Protein AF-A0A328AD56-F1 (afdb_monomer)

Radius of gyration: 14.36 Å; Cα contacts (8 Å, |Δi|>4): 114; chains: 1; bounding box: 32×28×35 Å

Secondary structure (DSSP, 8-state):
-TTSS-----S-HHHHHHHHHHHHHHTT--BTTTB-EEEE--GGGGEETTEEEEGGGTEEE-HHHHHHHHHHHHHHS-EEEEES-S-TT-HHHHHHHHHH-

Sequence (101 aa):
GDEGGFAPNLSSAEDALAFIVKAGEAVGYKVGDDFVLGIDVASTEFFKGGKYVMEGEGKTVDAGGMVDYLAGLVSKFPIVTIEDGCAEDDVEGWKLLTDRL

InterPro domains:
  IPR000941 Enolase [PTHR11902] (1-100)
  IPR020810 Enolase, C-terminal TIM barrel domain [PF00113] (1-100)
  IPR020810 Enolase, C-terminal TIM barrel domain [SM01192] (1-101)
  IPR036849 Enolase-like, C-terminal domain superfamily [G3DSA:3.20.20.120] (1-101)
  IPR036849 Enolase-like, C-terminal domain superfamily [SSF51604] (1-101)

Foldseek 3Di:
DVVPDDDDQDQDVLRVQVVVCVVCVVVPDDFPPRDFDEDEPLQQVQDDPQWRCPPSNRDIGHLLVLLVVVVVSVVVGRHPYYHCSDHPPPPVSVVNNVVRD

Solvent-accessible surface area (backbone atoms only — not comparable to full-atom values): 6017 Å² total; per-residue (Å²): 75,99,85,74,50,87,76,76,96,68,72,40,72,67,57,51,53,53,51,53,53,51,54,42,44,75,75,69,45,46,81,70,78,75,45,70,42,71,45,76,60,55,29,47,85,37,49,56,94,83,26,41,51,42,68,77,65,75,43,74,33,42,51,68,52,44,39,52,49,52,53,50,49,44,76,76,41,58,52,81,46,75,38,47,75,37,32,92,84,37,62,68,32,45,50,52,37,64,77,72,109

Mean predicted aligned error: 2.21 Å

pLDDT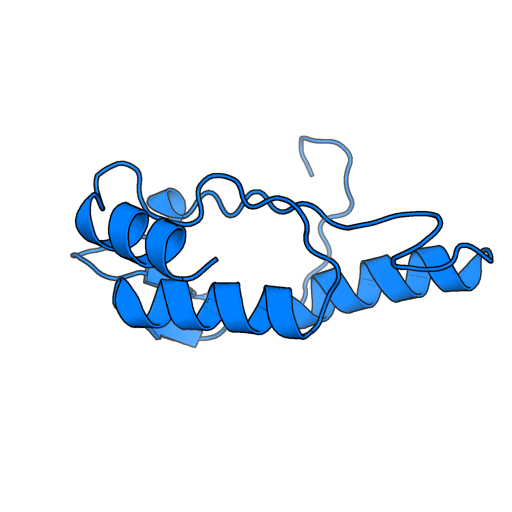: mean 97.53, std 2.04, range [82.94, 98.81]

Structure (mmCIF, N/CA/C/O backbone):
data_AF-A0A328AD56-F1
#
_entry.id   AF-A0A328AD56-F1
#
loop_
_atom_site.group_PDB
_atom_site.id
_atom_site.type_symbol
_atom_site.label_atom_id
_atom_site.label_alt_id
_atom_site.label_comp_id
_atom_site.label_asym_id
_atom_site.label_entity_id
_atom_site.label_seq_id
_atom_site.pdbx_PDB_ins_code
_atom_site.Cartn_x
_atom_site.Cartn_y
_atom_site.Cartn_z
_atom_site.occupancy
_atom_site.B_iso_or_equiv
_atom_site.auth_seq_id
_atom_site.auth_comp_id
_atom_site.auth_asym_id
_atom_site.auth_atom_id
_atom_site.pdbx_PDB_model_num
ATOM 1 N N . GLY A 1 1 ? 13.045 8.012 4.782 1.00 82.94 1 GLY A N 1
ATOM 2 C CA . GLY A 1 1 ? 13.317 8.669 6.064 1.00 82.94 1 GLY A CA 1
ATOM 3 C C . GLY A 1 1 ? 14.225 7.767 6.847 1.00 82.94 1 GLY A C 1
ATOM 4 O O . GLY A 1 1 ? 15.264 7.392 6.316 1.00 82.94 1 GLY A O 1
ATOM 5 N N . ASP A 1 2 ? 13.800 7.373 8.038 1.00 91.69 2 ASP A N 1
ATOM 6 C CA . ASP A 1 2 ? 14.612 6.596 8.982 1.00 91.69 2 ASP A CA 1
ATOM 7 C C . ASP A 1 2 ? 15.109 5.252 8.413 1.00 91.69 2 ASP A C 1
ATOM 9 O O . ASP A 1 2 ? 16.215 4.825 8.726 1.00 91.69 2 ASP A O 1
ATOM 13 N N . GLU A 1 3 ? 14.368 4.653 7.475 1.00 95.00 3 GLU A N 1
ATOM 14 C CA . GLU A 1 3 ? 14.739 3.404 6.784 1.00 95.00 3 GLU A CA 1
ATOM 15 C C . GLU A 1 3 ? 15.550 3.601 5.486 1.00 95.00 3 GLU A C 1
ATOM 17 O O . GLU A 1 3 ? 15.690 2.697 4.666 1.00 95.00 3 GLU A O 1
ATOM 22 N N . GLY A 1 4 ? 16.067 4.805 5.234 1.00 96.50 4 GLY A N 1
ATOM 23 C CA . GLY A 1 4 ? 16.926 5.095 4.076 1.00 96.50 4 GLY A CA 1
ATOM 24 C C . GLY A 1 4 ? 16.202 5.315 2.739 1.00 96.50 4 GLY A C 1
ATOM 25 O O . GLY A 1 4 ? 16.823 5.796 1.792 1.00 96.50 4 GLY A O 1
ATOM 26 N N . GLY A 1 5 ? 14.894 5.053 2.652 1.00 96.12 5 GLY A N 1
ATOM 27 C CA . GLY A 1 5 ? 14.071 5.431 1.496 1.00 96.12 5 GLY A CA 1
ATOM 28 C C . GLY A 1 5 ? 13.876 6.949 1.360 1.00 96.12 5 GLY A C 1
ATOM 29 O O . GLY A 1 5 ? 14.001 7.702 2.332 1.00 96.12 5 GLY A O 1
ATOM 30 N N . PHE A 1 6 ? 13.521 7.431 0.168 1.00 96.19 6 PHE A N 1
ATOM 31 C CA . PHE A 1 6 ? 13.093 8.825 -0.002 1.00 96.19 6 PHE A CA 1
ATOM 32 C C . PHE A 1 6 ? 11.738 9.063 0.685 1.00 96.19 6 PHE A C 1
ATOM 34 O O . PHE A 1 6 ? 10.902 8.170 0.728 1.00 96.19 6 PHE A O 1
ATOM 41 N N . ALA A 1 7 ? 11.513 10.272 1.207 1.00 95.00 7 ALA A N 1
ATOM 42 C CA . ALA A 1 7 ? 10.238 10.676 1.814 1.00 95.00 7 ALA A CA 1
ATOM 43 C C . ALA A 1 7 ? 9.711 11.988 1.191 1.00 95.00 7 ALA A C 1
ATOM 45 O O . ALA A 1 7 ? 9.661 13.016 1.870 1.00 95.00 7 ALA A O 1
ATOM 46 N N . PRO A 1 8 ? 9.420 12.011 -0.124 1.00 94.75 8 PRO A N 1
ATOM 47 C CA . PRO A 1 8 ? 8.846 13.182 -0.774 1.00 94.75 8 PRO A CA 1
ATOM 48 C C . PRO A 1 8 ? 7.376 13.370 -0.377 1.00 94.75 8 PRO A C 1
ATOM 50 O O . PRO A 1 8 ? 6.684 12.417 -0.030 1.00 94.75 8 PRO A O 1
ATOM 53 N N . ASN A 1 9 ? 6.877 14.599 -0.509 1.00 94.19 9 ASN A N 1
ATOM 54 C CA . ASN A 1 9 ? 5.442 14.853 -0.404 1.00 94.19 9 ASN A CA 1
ATOM 55 C C . ASN A 1 9 ? 4.737 14.304 -1.650 1.00 94.19 9 ASN A C 1
ATOM 57 O O . ASN A 1 9 ? 5.004 14.766 -2.762 1.00 94.19 9 ASN A O 1
ATOM 61 N N . LEU A 1 10 ? 3.840 13.342 -1.452 1.00 93.94 10 LEU A N 1
ATOM 62 C CA . LEU A 1 10 ? 3.025 12.721 -2.495 1.00 93.94 10 LEU A CA 1
ATOM 63 C C . LEU A 1 10 ? 1.545 12.852 -2.136 1.00 93.94 10 LEU A C 1
ATOM 65 O O . LEU A 1 10 ? 1.192 12.909 -0.961 1.00 93.94 10 LEU A O 1
ATOM 69 N N . SER A 1 11 ? 0.691 12.934 -3.154 1.00 93.25 11 SER A N 1
ATOM 70 C CA . SER A 1 11 ? -0.746 13.180 -2.990 1.00 93.25 11 SER A CA 1
ATOM 71 C C . SER A 1 11 ? -1.565 11.934 -2.651 1.00 93.25 11 SER A C 1
ATOM 73 O O . SER A 1 11 ? -2.685 12.076 -2.171 1.00 93.25 11 SER A O 1
ATOM 75 N N . SER A 1 12 ? -1.044 10.734 -2.915 1.00 96.94 12 SER A N 1
ATOM 76 C CA . SER A 1 12 ? -1.728 9.463 -2.651 1.00 96.94 12 SER A CA 1
ATOM 77 C C . SER A 1 12 ? -0.749 8.287 -2.606 1.00 96.94 12 SER A C 1
ATOM 79 O O . SER A 1 12 ? 0.376 8.386 -3.115 1.00 96.94 12 SER A O 1
ATOM 81 N N . ALA A 1 13 ? -1.182 7.150 -2.053 1.00 97.06 13 ALA A N 1
ATOM 82 C CA . ALA A 1 13 ? -0.417 5.902 -2.156 1.00 97.06 13 ALA A CA 1
ATOM 83 C C . ALA A 1 13 ? -0.288 5.441 -3.619 1.00 97.06 13 ALA A C 1
ATOM 85 O O . ALA A 1 13 ? 0.744 4.906 -4.020 1.00 97.06 13 ALA A O 1
ATOM 86 N N . GLU A 1 14 ? -1.309 5.706 -4.438 1.00 97.75 14 GLU A N 1
ATOM 87 C CA . GLU A 1 14 ? -1.309 5.405 -5.873 1.00 97.75 14 GLU A CA 1
ATOM 88 C C . GLU A 1 14 ? -0.175 6.140 -6.607 1.00 97.75 14 GLU A C 1
ATOM 90 O O . GLU A 1 14 ? 0.550 5.534 -7.397 1.00 97.75 14 GLU A O 1
ATOM 95 N N . ASP A 1 15 ? 0.037 7.420 -6.284 1.00 97.69 15 ASP A N 1
ATOM 96 C CA . ASP A 1 15 ? 1.130 8.221 -6.846 1.00 97.69 15 ASP A CA 1
ATOM 97 C C . ASP A 1 15 ? 2.504 7.698 -6.410 1.00 97.69 15 ASP A C 1
ATOM 99 O O . ASP A 1 15 ? 3.446 7.700 -7.207 1.00 97.69 15 ASP A O 1
ATOM 103 N N . ALA A 1 16 ? 2.628 7.220 -5.167 1.00 97.69 16 ALA A N 1
ATOM 104 C CA . ALA A 1 16 ? 3.860 6.612 -4.666 1.00 97.69 16 ALA A CA 1
ATOM 105 C C . ALA A 1 16 ? 4.208 5.319 -5.413 1.00 97.69 16 ALA A C 1
ATOM 107 O O . ALA A 1 16 ? 5.332 5.168 -5.901 1.00 97.69 16 ALA A O 1
ATOM 108 N N . LEU A 1 17 ? 3.236 4.418 -5.566 1.00 98.44 17 LEU A N 1
ATOM 109 C CA . LEU A 1 17 ? 3.413 3.158 -6.290 1.00 98.44 17 LEU A CA 1
ATOM 110 C C . LEU A 1 17 ? 3.738 3.416 -7.767 1.00 98.44 17 LEU A C 1
ATOM 112 O O . LEU A 1 17 ? 4.702 2.857 -8.295 1.00 98.44 17 LEU A O 1
ATOM 116 N N . ALA A 1 18 ? 3.010 4.327 -8.420 1.00 98.31 18 ALA A N 1
ATOM 117 C CA . ALA A 1 18 ? 3.267 4.711 -9.807 1.00 98.31 18 ALA A CA 1
ATOM 118 C C . ALA A 1 18 ? 4.663 5.326 -9.996 1.00 98.31 18 ALA A C 1
ATOM 120 O O . ALA A 1 18 ? 5.327 5.061 -11.002 1.00 98.31 18 ALA A O 1
ATOM 121 N N . PHE A 1 19 ? 5.138 6.118 -9.031 1.00 98.06 19 PHE A N 1
ATOM 122 C CA . PHE A 1 19 ? 6.483 6.687 -9.068 1.00 98.06 19 PHE A CA 1
ATOM 123 C C . PHE A 1 19 ? 7.565 5.600 -9.023 1.00 98.06 19 PHE A C 1
ATOM 125 O O . PHE A 1 19 ? 8.511 5.653 -9.812 1.00 98.06 19 PHE A O 1
ATOM 132 N N . ILE A 1 20 ? 7.416 4.600 -8.146 1.00 98.19 20 ILE A N 1
ATOM 133 C CA . ILE A 1 20 ? 8.353 3.470 -8.034 1.00 98.19 20 ILE A CA 1
ATOM 134 C C . ILE A 1 20 ? 8.364 2.647 -9.325 1.00 98.19 20 ILE A C 1
ATOM 136 O O . ILE A 1 20 ? 9.440 2.375 -9.862 1.00 98.19 20 ILE A O 1
ATOM 140 N N . VAL A 1 21 ? 7.185 2.306 -9.861 1.00 98.44 21 VAL A N 1
ATOM 141 C CA . VAL A 1 21 ? 7.067 1.569 -11.132 1.00 98.44 21 VAL A CA 1
ATOM 142 C C . VAL A 1 21 ? 7.784 2.318 -12.250 1.00 98.44 21 VAL A C 1
ATOM 144 O O . VAL A 1 21 ? 8.668 1.760 -12.901 1.00 98.44 21 VAL A O 1
ATOM 147 N N . LYS A 1 22 ? 7.495 3.615 -12.398 1.00 98.19 22 LYS A N 1
ATOM 148 C CA . LYS A 1 22 ? 8.137 4.469 -13.401 1.00 98.19 22 LYS A CA 1
ATOM 149 C C . LYS A 1 22 ? 9.659 4.521 -13.237 1.00 98.19 22 LYS A C 1
ATOM 151 O O . LYS A 1 22 ? 10.374 4.577 -14.236 1.00 98.19 22 LYS A O 1
ATOM 156 N N . ALA A 1 23 ? 10.168 4.530 -12.006 1.00 98.06 23 ALA A N 1
ATOM 157 C CA . ALA A 1 23 ? 11.605 4.543 -11.747 1.00 98.06 23 ALA A CA 1
ATOM 158 C C . ALA A 1 23 ? 12.289 3.237 -12.190 1.00 98.06 23 ALA A C 1
ATOM 160 O O . ALA A 1 23 ? 13.356 3.298 -12.802 1.00 98.06 23 ALA A O 1
ATOM 161 N N . GLY A 1 24 ? 11.670 2.079 -11.935 1.00 98.12 24 GLY A N 1
ATOM 162 C CA . GLY A 1 24 ? 12.168 0.779 -12.401 1.00 98.12 24 GLY A CA 1
ATOM 163 C C . GLY A 1 24 ? 12.159 0.661 -13.927 1.00 98.12 24 GLY A C 1
ATOM 164 O O . GLY A 1 24 ? 13.166 0.289 -14.535 1.00 98.12 24 GLY A O 1
ATOM 165 N N . GLU A 1 25 ? 11.060 1.073 -14.561 1.00 97.88 25 GLU A N 1
ATOM 166 C CA . GLU A 1 25 ? 10.931 1.080 -16.024 1.00 97.88 25 GLU A CA 1
ATOM 167 C C . GLU A 1 25 ? 11.938 2.022 -16.695 1.00 97.88 25 GLU A C 1
ATOM 169 O O . GLU A 1 25 ? 12.500 1.693 -17.741 1.00 97.88 25 GLU A O 1
ATOM 174 N N . ALA A 1 26 ? 12.230 3.174 -16.082 1.00 98.50 26 ALA A N 1
ATOM 175 C CA . ALA A 1 26 ? 13.190 4.144 -16.610 1.00 98.50 26 ALA A CA 1
ATOM 176 C C . ALA A 1 26 ? 14.621 3.590 -16.728 1.00 98.50 26 ALA A C 1
ATOM 178 O O . ALA A 1 26 ? 15.414 4.117 -17.510 1.00 98.50 26 ALA A O 1
ATOM 179 N N . VAL A 1 27 ? 14.952 2.531 -15.983 1.00 97.94 27 VAL A N 1
ATOM 180 C CA . VAL A 1 27 ? 16.245 1.833 -16.065 1.00 97.94 27 VAL A CA 1
ATOM 181 C C . VAL A 1 27 ? 16.143 0.463 -16.747 1.00 97.94 27 VAL A C 1
ATOM 183 O O . VAL A 1 27 ? 17.115 -0.289 -16.765 1.00 97.94 27 VAL A O 1
ATOM 186 N N . GLY A 1 28 ? 14.995 0.164 -17.363 1.00 98.31 28 GLY A N 1
ATOM 187 C CA . GLY A 1 28 ? 14.792 -0.996 -18.231 1.00 98.31 28 GLY A CA 1
ATOM 188 C C . GLY A 1 28 ? 14.258 -2.259 -17.553 1.00 98.31 28 GLY A C 1
ATOM 189 O O . GLY A 1 28 ? 14.160 -3.276 -18.239 1.00 98.31 28 GLY A O 1
ATOM 190 N N . TYR A 1 29 ? 13.899 -2.218 -16.265 1.00 98.62 29 TYR A N 1
ATOM 191 C CA . TYR A 1 29 ? 13.235 -3.345 -15.601 1.00 98.62 29 TYR A CA 1
ATOM 192 C C . TYR A 1 29 ? 11.744 -3.386 -15.933 1.00 98.62 29 TYR A C 1
ATOM 194 O O . TYR A 1 29 ? 11.079 -2.351 -16.014 1.00 98.62 29 TYR A O 1
ATOM 202 N N . LYS A 1 30 ? 11.203 -4.591 -16.082 1.00 98.19 30 LYS A N 1
ATOM 203 C CA . LYS A 1 30 ? 9.788 -4.839 -16.350 1.00 98.19 30 LYS A CA 1
ATOM 204 C C . LYS A 1 30 ? 9.045 -5.134 -15.057 1.00 98.19 30 LYS A C 1
ATOM 206 O O . LYS A 1 30 ? 9.281 -6.146 -14.399 1.00 98.19 30 LYS A O 1
ATOM 211 N N . VAL A 1 31 ? 8.116 -4.253 -14.719 1.00 97.69 31 VAL A N 1
ATOM 212 C CA . VAL A 1 31 ? 7.181 -4.440 -13.610 1.00 97.69 31 VAL A CA 1
ATOM 213 C C . VAL A 1 31 ? 6.337 -5.707 -13.829 1.00 97.69 31 VAL A C 1
ATOM 215 O O . VAL A 1 31 ? 5.817 -5.931 -14.920 1.00 97.69 31 VAL A O 1
ATOM 218 N N . GLY A 1 32 ? 6.237 -6.562 -12.813 1.00 96.88 32 GLY A N 1
ATOM 219 C CA . GLY A 1 32 ? 5.566 -7.868 -12.870 1.00 96.88 32 GLY A CA 1
ATOM 220 C C . GLY A 1 32 ? 6.465 -9.051 -13.257 1.00 96.88 32 GLY A C 1
ATOM 221 O O . GLY A 1 32 ? 6.198 -10.159 -12.800 1.00 96.88 32 GLY A O 1
ATOM 222 N N . ASP A 1 33 ? 7.537 -8.823 -14.025 1.00 97.62 33 ASP A N 1
ATOM 223 C CA . ASP A 1 33 ? 8.481 -9.875 -14.443 1.00 97.62 33 ASP A CA 1
ATOM 224 C C . ASP A 1 33 ? 9.802 -9.799 -13.659 1.00 97.62 33 ASP A C 1
ATOM 226 O O . ASP A 1 33 ? 10.226 -10.774 -13.040 1.00 97.62 33 ASP A O 1
ATOM 230 N N . ASP A 1 34 ? 10.455 -8.633 -13.679 1.00 98.44 34 ASP A N 1
ATOM 231 C CA . ASP A 1 34 ? 11.761 -8.419 -13.046 1.00 98.44 34 ASP A CA 1
ATOM 232 C C . ASP A 1 34 ? 11.624 -7.959 -11.589 1.00 98.44 34 ASP A C 1
ATOM 234 O O . ASP A 1 34 ? 12.486 -8.238 -10.755 1.00 98.44 34 ASP A O 1
ATOM 238 N N . PHE A 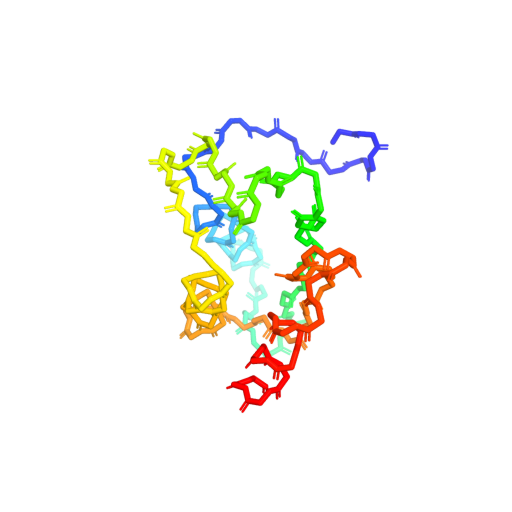1 35 ? 10.546 -7.234 -11.277 1.00 98.44 35 PHE A N 1
ATOM 239 C CA . PHE A 1 35 ? 10.230 -6.805 -9.919 1.00 98.44 35 PHE A CA 1
ATOM 240 C C . PHE A 1 35 ? 8.724 -6.677 -9.698 1.00 98.44 35 PHE A C 1
ATOM 242 O O . PHE A 1 35 ? 7.949 -6.392 -10.611 1.00 98.44 35 PHE A O 1
ATOM 249 N N . VAL A 1 36 ? 8.330 -6.844 -8.443 1.00 98.56 36 VAL A N 1
ATOM 250 C CA . VAL A 1 36 ? 6.966 -6.676 -7.932 1.00 98.56 36 VAL A CA 1
ATOM 251 C C . VAL A 1 36 ? 7.007 -5.773 -6.702 1.00 98.56 36 VAL A C 1
ATOM 253 O O . VAL A 1 36 ? 8.088 -5.426 -6.222 1.00 98.56 36 VAL A O 1
ATOM 256 N N . LEU A 1 37 ? 5.843 -5.364 -6.205 1.00 98.75 37 LEU A N 1
ATOM 257 C CA . LEU A 1 37 ? 5.727 -4.470 -5.056 1.00 98.75 37 LEU A CA 1
ATOM 258 C C . LEU A 1 37 ? 5.262 -5.231 -3.810 1.00 98.75 37 LEU A C 1
ATOM 260 O O . LEU A 1 37 ? 4.490 -6.188 -3.885 1.00 98.75 37 LEU A O 1
ATOM 264 N N . GLY A 1 38 ? 5.721 -4.759 -2.658 1.00 98.56 38 GLY A N 1
ATOM 265 C CA . GLY A 1 38 ? 5.174 -5.077 -1.347 1.00 98.56 38 GLY A CA 1
ATOM 266 C C . GLY A 1 38 ? 4.908 -3.776 -0.605 1.00 98.56 38 GLY A C 1
ATOM 267 O O . GLY A 1 38 ? 5.628 -2.798 -0.824 1.00 98.56 38 GLY A O 1
ATOM 268 N N . ILE A 1 39 ? 3.868 -3.754 0.221 1.00 98.62 39 ILE A N 1
ATOM 269 C CA . ILE A 1 39 ? 3.533 -2.594 1.048 1.00 98.62 39 ILE A CA 1
ATOM 270 C C . ILE A 1 39 ? 3.397 -3.019 2.506 1.00 98.62 39 ILE A C 1
ATOM 272 O O . ILE A 1 39 ? 2.763 -4.032 2.789 1.00 98.62 39 ILE A O 1
ATOM 276 N N . ASP A 1 40 ? 3.971 -2.225 3.401 1.00 98.56 40 ASP A N 1
ATOM 277 C CA . ASP A 1 40 ? 3.591 -2.177 4.809 1.00 98.56 40 ASP A CA 1
ATOM 278 C C . ASP A 1 40 ? 2.708 -0.943 4.986 1.00 98.56 40 ASP A C 1
ATOM 280 O O . ASP A 1 40 ? 3.109 0.180 4.661 1.00 98.56 40 ASP A O 1
ATOM 284 N N . VAL A 1 41 ? 1.460 -1.177 5.379 1.00 98.50 41 VAL A N 1
ATOM 285 C CA . VAL A 1 41 ? 0.463 -0.118 5.530 1.00 98.50 41 VAL A CA 1
ATOM 286 C C . VAL A 1 41 ? 0.502 0.463 6.943 1.00 98.50 41 VAL A C 1
ATOM 288 O O . VAL A 1 41 ? 0.126 1.623 7.112 1.00 98.50 41 VAL A O 1
ATOM 291 N N . ALA A 1 42 ? 0.951 -0.312 7.939 1.00 98.25 42 ALA A N 1
ATOM 292 C CA . ALA A 1 42 ? 0.929 0.047 9.356 1.00 98.25 42 ALA A CA 1
ATOM 293 C C . ALA A 1 42 ? -0.428 0.638 9.797 1.00 98.25 42 ALA A C 1
ATOM 295 O O . ALA A 1 42 ? -0.503 1.711 10.404 1.00 98.25 42 ALA A O 1
ATOM 296 N N . SER A 1 43 ? -1.538 -0.030 9.450 1.00 98.56 43 SER A N 1
ATOM 297 C CA . SER A 1 43 ? -2.870 0.602 9.485 1.00 98.56 43 SER A CA 1
ATOM 298 C C . SER A 1 43 ? -3.353 1.019 10.876 1.00 98.56 43 SER A C 1
ATOM 300 O O . SER A 1 43 ? -4.196 1.914 10.993 1.00 98.56 43 SER A O 1
ATOM 302 N N . THR A 1 44 ? -2.798 0.422 11.934 1.00 98.50 44 THR A N 1
ATOM 303 C CA . THR A 1 44 ? -3.037 0.818 13.331 1.00 98.50 44 THR A CA 1
ATOM 304 C C . THR A 1 44 ? -2.732 2.302 13.567 1.00 98.50 44 THR A C 1
ATOM 306 O O . THR A 1 44 ? -3.492 2.977 14.261 1.00 98.50 44 THR A O 1
ATOM 309 N N . GLU A 1 45 ? -1.699 2.856 12.923 1.00 98.38 45 GLU A N 1
ATOM 310 C CA . GLU A 1 45 ? -1.249 4.243 13.129 1.00 98.38 45 GLU A CA 1
ATOM 311 C C . GLU A 1 45 ? -2.294 5.294 12.717 1.00 98.38 45 GLU A C 1
ATOM 313 O O . GLU A 1 45 ? -2.298 6.429 13.208 1.00 98.38 45 GLU A O 1
ATOM 318 N N . PHE A 1 46 ? -3.222 4.925 11.831 1.00 98.06 46 PHE A N 1
ATOM 319 C CA . PHE A 1 46 ? -4.304 5.798 11.379 1.00 98.06 46 PHE A CA 1
ATOM 320 C C . PHE A 1 46 ? -5.706 5.247 11.658 1.00 98.06 46 PHE A C 1
ATOM 322 O O . PHE A 1 46 ? -6.698 5.830 11.206 1.00 98.06 46 PHE A O 1
ATOM 329 N N . PHE A 1 47 ? -5.825 4.183 12.450 1.00 98.31 47 PHE A N 1
ATOM 330 C CA . PHE A 1 47 ? -7.111 3.680 12.915 1.00 98.31 47 PHE A CA 1
ATOM 331 C C . PHE A 1 47 ? -7.574 4.439 14.166 1.00 98.31 47 PHE A C 1
ATOM 333 O O . PHE A 1 47 ? -6.946 4.412 15.221 1.00 98.31 47 PHE A O 1
ATOM 340 N N . LYS A 1 48 ? -8.686 5.175 14.056 1.00 97.38 48 LYS A N 1
ATOM 341 C CA . LYS A 1 48 ? -9.212 6.052 15.113 1.00 97.38 48 LYS A CA 1
ATOM 342 C C . LYS A 1 48 ? -10.727 5.898 15.219 1.00 97.38 48 LYS A C 1
ATOM 344 O O . LYS A 1 48 ? -11.464 6.197 14.282 1.00 97.38 48 LYS A O 1
ATOM 349 N N . GLY A 1 49 ? -11.209 5.471 16.387 1.00 95.06 49 GLY A N 1
ATOM 350 C CA . GLY A 1 49 ? -12.648 5.390 16.673 1.00 95.06 49 GLY A CA 1
ATOM 351 C C . GLY A 1 49 ? -13.408 4.404 15.778 1.00 95.06 49 GLY A C 1
ATOM 352 O O . GLY A 1 49 ? -14.528 4.704 15.363 1.00 95.06 49 GLY A O 1
ATOM 353 N N . GLY A 1 50 ? -12.797 3.257 15.461 1.00 96.00 50 GLY A N 1
ATOM 354 C CA . GLY A 1 50 ? -13.406 2.215 14.626 1.00 96.00 50 GLY A CA 1
ATOM 355 C C . GLY A 1 50 ? -13.346 2.488 13.119 1.00 96.00 50 GLY A C 1
ATOM 356 O O . GLY A 1 50 ? -14.098 1.882 12.360 1.00 96.00 50 GLY A O 1
ATOM 357 N N . LYS A 1 51 ? -12.522 3.448 12.681 1.00 98.31 51 LYS A N 1
ATOM 358 C CA . LYS A 1 51 ? -12.385 3.856 11.277 1.00 98.31 51 LYS A CA 1
ATOM 359 C C . LYS A 1 51 ? -10.934 4.143 10.925 1.00 98.31 51 LYS A C 1
ATOM 361 O O . LYS A 1 51 ? -10.170 4.604 11.766 1.00 98.31 51 LYS A O 1
ATOM 366 N N . TYR A 1 52 ? -10.594 3.968 9.658 1.00 98.62 52 TYR A N 1
ATOM 367 C CA . TYR A 1 52 ? -9.298 4.303 9.082 1.00 98.62 52 TYR A CA 1
ATOM 368 C C . TYR A 1 52 ? -9.319 5.750 8.578 1.00 98.62 52 TYR A C 1
ATOM 370 O O . TYR A 1 52 ? -10.079 6.083 7.664 1.00 98.62 52 TYR A O 1
ATOM 378 N N . VAL A 1 53 ? -8.518 6.625 9.190 1.00 98.50 53 VAL A N 1
ATOM 379 C CA . VAL A 1 53 ? -8.462 8.070 8.913 1.00 98.50 53 VAL A CA 1
ATOM 380 C C . VAL A 1 53 ? -7.236 8.392 8.053 1.00 98.50 53 VAL A C 1
ATOM 382 O O . VAL A 1 53 ? -6.166 8.725 8.553 1.00 98.50 53 VAL A O 1
ATOM 385 N N . MET A 1 54 ? -7.397 8.316 6.735 1.00 97.44 54 MET A N 1
ATOM 386 C CA . MET A 1 54 ? -6.336 8.552 5.750 1.00 97.44 54 MET A CA 1
ATOM 387 C C . MET A 1 54 ? -6.206 10.052 5.444 1.00 97.44 54 MET A C 1
ATOM 389 O O . MET A 1 54 ? -6.669 10.537 4.408 1.00 97.44 54 MET A O 1
ATOM 393 N N . GLU A 1 55 ? -5.597 10.801 6.368 1.00 95.88 55 GLU A N 1
ATOM 394 C CA . GLU A 1 55 ? -5.484 12.271 6.311 1.00 95.88 55 GLU A CA 1
ATOM 395 C C . GLU A 1 55 ? -4.797 12.768 5.028 1.00 95.88 55 GLU A C 1
ATOM 397 O O . GLU A 1 55 ? -5.265 13.734 4.426 1.00 95.88 55 GLU A O 1
ATOM 402 N N . GLY A 1 56 ? -3.752 12.069 4.565 1.00 92.88 56 GLY A N 1
ATOM 403 C CA . GLY A 1 56 ? -3.014 12.414 3.342 1.00 92.88 56 GLY A CA 1
ATOM 404 C C . GLY A 1 56 ? -3.868 12.400 2.069 1.00 92.88 56 GLY A C 1
ATOM 405 O O . GLY A 1 56 ? -3.581 13.140 1.134 1.00 92.88 56 GLY A O 1
ATOM 406 N N . GLU A 1 57 ? -4.958 11.628 2.066 1.00 95.50 57 GLU A N 1
ATOM 407 C CA . GLU A 1 57 ? -5.917 11.555 0.957 1.00 95.50 57 GLU A CA 1
ATOM 408 C C . GLU A 1 57 ? -7.282 12.176 1.299 1.00 95.50 57 GLU A C 1
ATOM 410 O O . GLU A 1 57 ? -8.207 12.129 0.486 1.00 95.50 57 GLU A O 1
ATOM 415 N N . GLY A 1 58 ? -7.443 12.748 2.498 1.00 96.38 58 GLY A N 1
ATOM 416 C CA . GLY A 1 58 ? -8.705 13.331 2.960 1.00 96.38 58 GLY A CA 1
ATOM 417 C C . GLY A 1 58 ? -9.859 12.326 3.067 1.00 96.38 58 GLY A C 1
ATOM 418 O O . GLY A 1 58 ? -11.019 12.703 2.887 1.00 96.38 58 GLY A O 1
ATOM 419 N N . LYS A 1 59 ? -9.562 11.048 3.329 1.00 96.69 59 LYS A N 1
ATOM 420 C CA . LYS A 1 59 ? -10.551 9.961 3.379 1.00 96.69 59 LYS A CA 1
ATOM 421 C C . LYS A 1 59 ? -10.735 9.439 4.800 1.00 96.69 59 LYS A C 1
ATOM 423 O O . LYS A 1 59 ? -9.819 9.420 5.617 1.00 96.69 59 LYS A O 1
ATOM 428 N N . THR A 1 60 ? -11.937 8.960 5.094 1.00 98.50 60 THR A N 1
ATOM 429 C CA . THR A 1 60 ? -12.204 8.169 6.295 1.00 98.50 60 THR A CA 1
ATOM 430 C C . THR A 1 60 ? -13.131 7.029 5.925 1.00 98.50 60 THR A C 1
ATOM 432 O O . THR A 1 60 ? -14.219 7.273 5.403 1.00 98.50 60 THR A O 1
ATOM 435 N N . VAL A 1 61 ? -12.697 5.800 6.181 1.00 98.50 61 VAL A N 1
ATOM 436 C CA . VAL A 1 61 ? -13.408 4.579 5.783 1.00 98.50 61 VAL A CA 1
ATOM 437 C C . VAL A 1 61 ? -13.536 3.623 6.965 1.00 98.50 61 VAL A C 1
ATOM 439 O O . VAL A 1 61 ? -12.799 3.732 7.942 1.00 98.50 61 VAL A O 1
ATOM 442 N N . ASP A 1 62 ? -14.510 2.723 6.910 1.00 98.50 62 ASP A N 1
ATOM 443 C CA . ASP A 1 62 ? -14.586 1.583 7.827 1.00 98.50 62 ASP A CA 1
ATOM 444 C C . ASP A 1 62 ? -13.688 0.430 7.337 1.00 98.50 62 ASP A C 1
ATOM 446 O O . ASP A 1 62 ? -12.967 0.575 6.348 1.00 98.50 62 ASP A O 1
ATOM 450 N N . ALA A 1 63 ? -13.716 -0.710 8.032 1.00 98.19 63 ALA A N 1
ATOM 451 C CA . ALA A 1 63 ? -12.940 -1.897 7.668 1.00 98.19 63 ALA A CA 1
ATOM 452 C C . ALA A 1 63 ? -13.213 -2.377 6.237 1.00 98.19 63 ALA A C 1
ATOM 454 O O . ALA A 1 63 ? -12.275 -2.621 5.482 1.00 98.19 63 ALA A O 1
ATOM 455 N N . GLY A 1 64 ? -14.482 -2.434 5.823 1.00 98.62 64 GLY A N 1
ATOM 456 C CA . GLY A 1 64 ? -14.843 -2.814 4.456 1.00 98.62 64 GLY A CA 1
ATOM 457 C C . GLY A 1 64 ? -14.268 -1.847 3.421 1.00 98.62 64 GLY A C 1
ATOM 458 O O . GLY A 1 64 ? -13.659 -2.275 2.443 1.00 98.62 64 GLY A O 1
ATOM 459 N N . GLY A 1 65 ? -14.378 -0.541 3.670 1.00 98.69 65 GLY A N 1
ATOM 460 C CA . GLY A 1 65 ? -13.799 0.473 2.793 1.00 98.69 65 GLY A CA 1
ATOM 461 C C . GLY A 1 65 ? -12.267 0.454 2.754 1.00 98.69 65 GLY A C 1
ATOM 462 O O . GLY A 1 65 ? -11.695 0.757 1.708 1.00 98.69 65 GLY A O 1
ATOM 463 N N . MET A 1 66 ? -11.595 0.0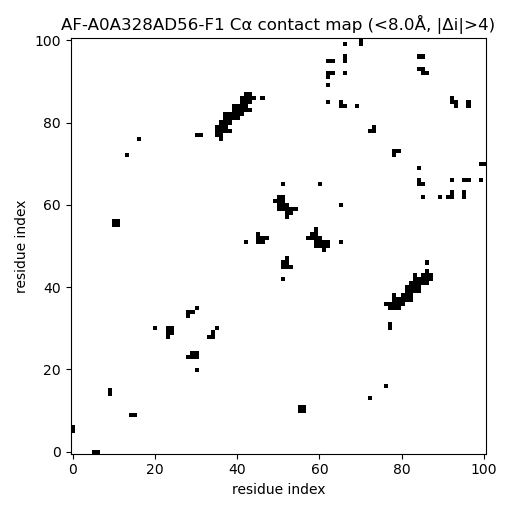72 3.846 1.00 98.69 66 MET A N 1
ATOM 464 C CA . MET A 1 66 ? -10.140 -0.122 3.863 1.00 98.69 66 MET A CA 1
ATOM 465 C C . MET A 1 66 ? -9.728 -1.336 3.022 1.00 98.69 66 MET A C 1
ATOM 467 O O . MET A 1 66 ? -8.809 -1.243 2.207 1.00 98.69 66 MET A O 1
ATOM 471 N N . VAL A 1 67 ? -10.457 -2.449 3.140 1.00 98.75 67 VAL A N 1
ATOM 472 C CA . VAL A 1 67 ? -10.246 -3.644 2.307 1.00 98.75 67 VAL A CA 1
ATOM 473 C C . VAL A 1 67 ? -10.465 -3.332 0.826 1.00 98.75 67 VAL A C 1
ATOM 475 O O . VAL A 1 67 ? -9.630 -3.689 -0.006 1.00 98.75 67 VAL A O 1
ATOM 478 N N . ASP A 1 68 ? -11.538 -2.618 0.480 1.00 98.75 68 ASP A N 1
ATOM 479 C CA . ASP A 1 68 ? -11.811 -2.205 -0.901 1.00 98.75 68 ASP A CA 1
ATOM 480 C C . ASP A 1 68 ? -10.731 -1.262 -1.445 1.00 98.75 68 ASP A C 1
ATOM 482 O O . ASP A 1 68 ? -10.346 -1.361 -2.614 1.00 98.75 68 ASP A O 1
ATOM 486 N N . TYR A 1 69 ? -10.210 -0.369 -0.602 1.00 98.62 69 TYR A N 1
ATOM 487 C CA . TYR A 1 69 ? -9.099 0.509 -0.952 1.00 98.62 69 TYR A CA 1
ATOM 488 C C . TY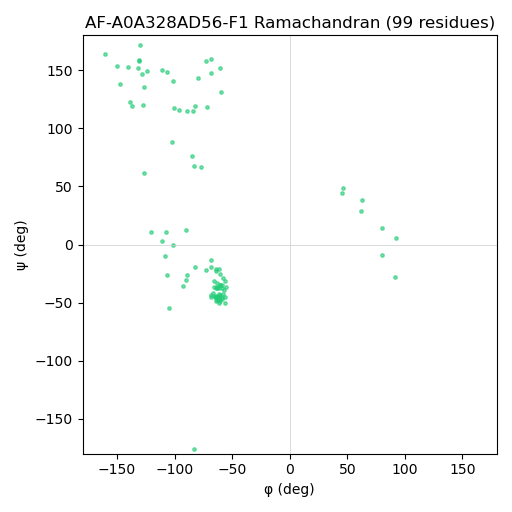R A 1 69 ? -7.835 -0.293 -1.302 1.00 98.62 69 TYR A C 1
ATOM 490 O O . TYR A 1 69 ? -7.277 -0.106 -2.387 1.00 98.62 69 TYR A O 1
ATOM 498 N N . LEU A 1 70 ? -7.427 -1.238 -0.446 1.00 9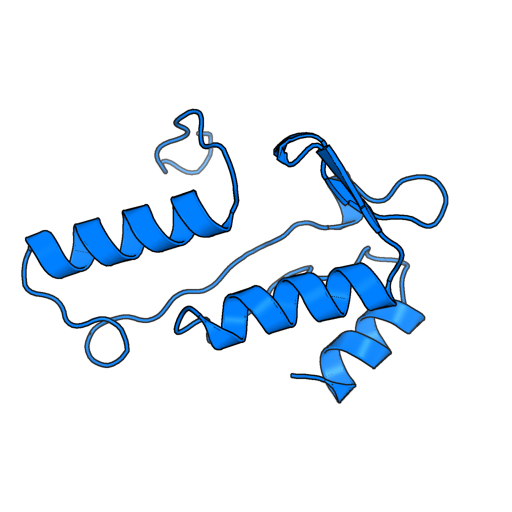8.75 70 LEU A N 1
ATOM 499 C CA . LEU A 1 70 ? -6.255 -2.091 -0.679 1.00 98.75 70 LEU A CA 1
ATOM 500 C C . LEU A 1 70 ? -6.434 -3.006 -1.895 1.00 98.75 70 LEU A C 1
ATOM 502 O O . LEU A 1 70 ? -5.545 -3.080 -2.744 1.00 98.75 70 LEU A O 1
ATOM 506 N N . ALA A 1 71 ? -7.599 -3.639 -2.040 1.00 98.75 71 ALA A N 1
ATOM 507 C CA . ALA A 1 71 ? -7.920 -4.439 -3.221 1.00 98.75 71 ALA A CA 1
ATOM 508 C C . ALA A 1 71 ? -7.886 -3.593 -4.507 1.00 98.75 71 ALA A C 1
ATOM 510 O O . ALA A 1 71 ? -7.443 -4.060 -5.559 1.00 98.75 71 ALA A O 1
ATOM 511 N N . GLY A 1 72 ? -8.297 -2.325 -4.418 1.00 98.69 72 GLY A N 1
ATOM 512 C CA . GLY A 1 72 ? -8.152 -1.346 -5.487 1.00 98.69 72 GLY A CA 1
ATOM 513 C C . GLY A 1 72 ? -6.693 -1.135 -5.895 1.00 98.69 72 GLY A C 1
ATOM 514 O O . GLY A 1 72 ? -6.401 -1.160 -7.091 1.00 98.69 72 GLY A O 1
ATOM 515 N N . LEU A 1 73 ? -5.770 -0.991 -4.940 1.00 98.62 73 LEU A N 1
ATOM 516 C CA . LEU A 1 73 ? -4.336 -0.871 -5.232 1.00 98.62 73 LEU A CA 1
ATOM 517 C C . LEU A 1 73 ? -3.774 -2.148 -5.874 1.00 98.62 73 LEU A C 1
ATOM 519 O O . LEU A 1 73 ? -3.112 -2.063 -6.909 1.00 98.62 73 LEU A O 1
ATOM 523 N N . VAL A 1 74 ? -4.100 -3.327 -5.334 1.00 98.62 74 VAL A N 1
ATOM 524 C CA . VAL A 1 74 ? -3.673 -4.628 -5.894 1.00 98.62 74 VAL A CA 1
ATOM 525 C C . VAL A 1 74 ? -4.187 -4.826 -7.323 1.00 98.62 74 VAL A C 1
ATOM 527 O O . VAL A 1 74 ? -3.489 -5.377 -8.167 1.00 98.62 74 VAL A O 1
ATOM 530 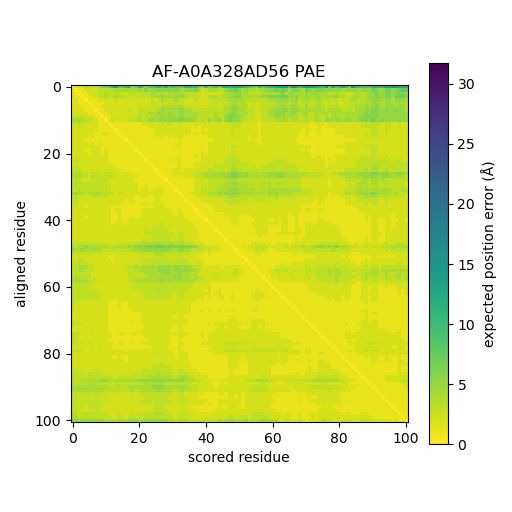N N . SER A 1 75 ? -5.385 -4.330 -7.646 1.00 98.31 75 SER A N 1
ATOM 531 C CA . SER A 1 75 ? -5.922 -4.425 -9.012 1.00 98.31 75 SER A CA 1
ATOM 532 C C . SER A 1 75 ? -5.176 -3.561 -10.040 1.00 98.31 75 SER A C 1
ATOM 534 O O . SER A 1 75 ? -5.298 -3.797 -11.242 1.00 98.31 75 SER A O 1
ATOM 536 N N . LYS A 1 76 ? -4.422 -2.554 -9.583 1.00 98.56 76 LYS A N 1
ATOM 537 C CA . LYS A 1 76 ? -3.745 -1.559 -10.430 1.00 98.56 76 LYS A CA 1
ATOM 538 C C . LYS A 1 76 ? -2.232 -1.758 -10.514 1.00 98.56 76 LYS A C 1
ATOM 540 O O . LYS A 1 76 ? -1.629 -1.350 -11.503 1.00 98.56 76 LYS A O 1
ATOM 545 N N . PHE A 1 77 ? -1.624 -2.372 -9.501 1.00 98.56 77 PHE A N 1
ATOM 546 C CA . PHE A 1 77 ? -0.178 -2.566 -9.388 1.00 98.56 77 PHE A CA 1
ATOM 547 C C . PHE A 1 77 ? 0.139 -4.019 -9.024 1.00 98.56 77 PHE A C 1
ATOM 549 O O . PHE A 1 77 ? -0.660 -4.640 -8.328 1.00 98.56 77 PHE A O 1
ATOM 556 N N . PRO A 1 78 ? 1.306 -4.576 -9.410 1.00 98.00 78 PRO A N 1
ATOM 557 C CA . PRO A 1 78 ? 1.675 -5.944 -9.041 1.00 98.00 78 PRO A CA 1
ATOM 558 C C . PRO A 1 78 ? 2.157 -6.011 -7.587 1.00 98.00 78 PRO A C 1
ATOM 560 O O . PRO A 1 78 ? 3.335 -6.242 -7.309 1.00 98.00 78 PRO A O 1
ATOM 563 N N . ILE A 1 79 ? 1.245 -5.756 -6.656 1.00 98.69 79 ILE A N 1
ATOM 564 C CA . ILE A 1 79 ? 1.461 -5.913 -5.222 1.00 98.69 79 ILE A CA 1
ATOM 565 C C . ILE A 1 79 ? 1.238 -7.385 -4.891 1.00 98.69 79 ILE A C 1
ATOM 567 O O . ILE A 1 79 ? 0.151 -7.911 -5.114 1.00 98.69 79 ILE A O 1
ATOM 571 N N . VAL A 1 80 ? 2.269 -8.049 -4.374 1.00 98.38 80 VAL A N 1
ATOM 572 C CA . VAL A 1 80 ? 2.215 -9.483 -4.034 1.00 98.38 80 VAL A CA 1
ATOM 573 C C . VAL A 1 80 ? 2.189 -9.742 -2.531 1.00 98.38 80 VAL A C 1
ATOM 575 O O . VAL A 1 80 ? 1.987 -10.876 -2.110 1.00 98.38 80 VAL A O 1
ATOM 578 N N . THR A 1 81 ? 2.411 -8.707 -1.722 1.00 98.56 81 THR A N 1
ATOM 579 C CA . THR A 1 81 ? 2.373 -8.789 -0.262 1.00 98.56 81 THR A CA 1
ATOM 580 C C . THR A 1 81 ? 1.868 -7.481 0.333 1.00 98.56 81 THR A C 1
ATOM 582 O O . THR A 1 81 ? 2.244 -6.397 -0.124 1.00 98.56 81 THR A O 1
ATOM 585 N N . ILE A 1 82 ? 1.015 -7.605 1.347 1.00 98.75 82 ILE A N 1
ATOM 586 C CA . ILE A 1 82 ? 0.493 -6.510 2.162 1.00 98.75 82 ILE A CA 1
ATOM 587 C C . ILE A 1 82 ? 0.746 -6.891 3.618 1.00 98.75 82 ILE A C 1
ATOM 589 O O . ILE A 1 82 ? 0.261 -7.925 4.076 1.00 98.75 82 ILE A O 1
ATOM 593 N N . GLU A 1 83 ? 1.503 -6.063 4.321 1.00 98.81 83 GLU A N 1
ATOM 594 C CA . GLU A 1 83 ? 1.724 -6.132 5.763 1.00 98.81 83 GLU A CA 1
ATOM 595 C C . GLU A 1 83 ? 0.844 -5.085 6.462 1.00 98.81 83 GLU A C 1
ATOM 597 O O . GLU A 1 83 ? 0.604 -4.003 5.918 1.00 98.81 83 GLU A O 1
ATOM 602 N N . ASP A 1 84 ? 0.282 -5.459 7.616 1.00 98.50 84 ASP A N 1
ATOM 603 C CA . ASP A 1 84 ? -0.556 -4.614 8.477 1.00 98.50 84 ASP A CA 1
ATOM 604 C C . ASP A 1 84 ? -1.633 -3.795 7.746 1.00 98.50 84 ASP A C 1
ATOM 606 O O . ASP A 1 84 ? -1.885 -2.619 8.025 1.00 98.50 84 ASP A O 1
ATOM 610 N N . GLY A 1 85 ? -2.322 -4.450 6.802 1.00 98.44 85 GLY A N 1
ATOM 611 C CA . GLY A 1 85 ? -3.410 -3.862 6.010 1.00 98.44 85 GLY A CA 1
ATOM 612 C C . GLY A 1 85 ? -4.682 -3.535 6.807 1.00 98.44 85 GLY A C 1
ATOM 613 O O . GLY A 1 85 ? -5.553 -2.818 6.313 1.00 98.44 85 GLY A O 1
ATOM 614 N N . CYS A 1 86 ? -4.795 -4.038 8.035 1.00 98.69 86 CYS A N 1
ATOM 615 C CA . CYS A 1 86 ? -5.843 -3.696 8.994 1.00 98.69 86 CYS A CA 1
ATOM 616 C C . CYS A 1 86 ? -5.209 -3.365 10.351 1.00 98.69 86 CYS A C 1
ATOM 618 O O . CYS A 1 86 ? -4.071 -3.753 10.615 1.00 98.69 86 CYS A O 1
ATOM 620 N N . ALA A 1 87 ? -5.930 -2.636 11.206 1.00 98.56 87 ALA A N 1
ATOM 621 C CA . ALA A 1 87 ? -5.473 -2.361 12.566 1.00 98.56 87 ALA A CA 1
ATOM 622 C C . ALA A 1 87 ? -5.276 -3.667 13.356 1.00 98.56 87 ALA A C 1
ATOM 624 O O . ALA A 1 87 ? -5.952 -4.666 13.096 1.00 98.56 87 ALA A O 1
ATOM 625 N N . GLU A 1 88 ? -4.363 -3.662 14.328 1.00 97.62 88 GLU A N 1
ATOM 626 C CA . GLU A 1 88 ? -3.972 -4.859 15.092 1.00 97.62 88 GLU A CA 1
ATOM 627 C C . GLU A 1 88 ? -5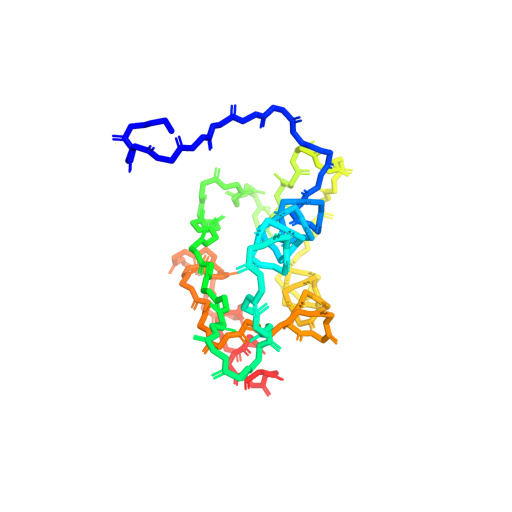.152 -5.563 15.787 1.00 97.62 88 GLU A C 1
ATOM 629 O O . GLU A 1 88 ? -5.164 -6.788 15.916 1.00 97.62 88 GLU A O 1
ATOM 634 N N . ASP A 1 89 ? -6.166 -4.799 16.198 1.00 95.94 89 ASP A N 1
ATOM 635 C CA . ASP A 1 89 ? -7.365 -5.272 16.884 1.00 95.94 89 ASP A CA 1
ATOM 636 C C . ASP A 1 89 ? -8.602 -5.379 15.969 1.00 95.94 89 ASP A C 1
ATOM 638 O O . ASP A 1 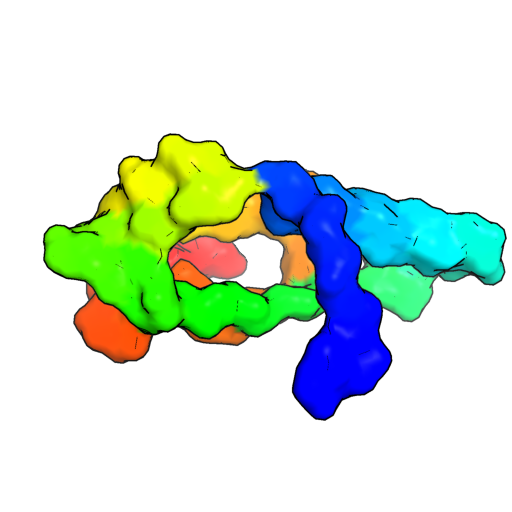89 ? -9.653 -5.859 16.409 1.00 95.94 89 ASP A O 1
ATOM 642 N N . ASP A 1 90 ? -8.486 -5.029 14.682 1.00 97.75 90 ASP A N 1
ATOM 643 C CA . ASP A 1 90 ? -9.561 -5.144 13.687 1.00 97.75 90 ASP A CA 1
ATOM 644 C C . ASP A 1 90 ? -9.647 -6.564 13.103 1.00 97.75 90 ASP A C 1
ATOM 646 O O . ASP A 1 90 ? -9.375 -6.826 11.929 1.00 97.75 90 ASP A O 1
ATOM 650 N N . VAL A 1 91 ? -10.036 -7.517 13.952 1.00 97.06 91 VAL A N 1
ATOM 651 C CA . VAL A 1 91 ? -10.175 -8.938 13.581 1.00 97.06 91 VAL A CA 1
ATOM 652 C C . VAL A 1 91 ? -11.186 -9.136 12.443 1.00 97.06 91 VAL A C 1
ATOM 654 O O . VAL A 1 91 ? -11.006 -10.016 11.596 1.00 97.06 91 VAL A O 1
ATOM 657 N N . GLU A 1 92 ? -12.253 -8.332 12.409 1.00 96.31 92 GLU A N 1
ATOM 658 C CA . GLU A 1 92 ? -13.256 -8.385 11.341 1.00 96.31 92 GLU A CA 1
ATOM 659 C C . GLU A 1 92 ? -12.670 -7.901 10.010 1.00 96.31 92 GLU A C 1
ATOM 661 O O . GLU A 1 92 ? -12.832 -8.585 8.996 1.00 96.31 92 GLU A O 1
ATOM 666 N N . GLY A 1 93 ? -11.934 -6.786 10.017 1.00 98.25 93 GLY A N 1
ATOM 667 C CA . GLY A 1 93 ? -11.196 -6.283 8.860 1.00 98.25 93 GLY A CA 1
ATOM 668 C C . GLY A 1 93 ? -10.173 -7.283 8.338 1.00 98.25 93 GLY A C 1
ATOM 669 O O . GLY A 1 93 ? -10.190 -7.591 7.148 1.00 98.25 93 GLY A O 1
ATOM 670 N N . TRP A 1 94 ? -9.364 -7.887 9.213 1.00 98.69 94 TRP A N 1
ATOM 671 C CA . TRP A 1 94 ? -8.405 -8.930 8.826 1.00 98.69 94 TRP A CA 1
ATOM 672 C C . TRP A 1 94 ? -9.073 -10.126 8.152 1.00 98.69 94 TRP A C 1
ATOM 674 O O . TRP A 1 94 ? -8.583 -10.627 7.134 1.00 98.69 94 TRP A O 1
ATOM 684 N N . LYS A 1 95 ? -10.212 -10.579 8.688 1.00 98.56 95 LYS A N 1
ATOM 685 C CA . LYS A 1 95 ? -10.994 -11.644 8.058 1.00 98.56 95 LYS A CA 1
ATOM 686 C C . LYS A 1 95 ? -11.477 -11.225 6.668 1.00 98.56 95 LYS A C 1
ATOM 688 O O . LYS A 1 95 ? -11.323 -11.998 5.728 1.00 98.56 95 LYS A O 1
ATOM 693 N N . LEU A 1 96 ? -12.047 -10.027 6.537 1.00 98.56 96 LEU A N 1
ATOM 694 C CA . LEU A 1 96 ? -12.535 -9.509 5.257 1.00 98.56 96 LEU A CA 1
ATOM 695 C C . LEU A 1 96 ? -11.408 -9.360 4.231 1.00 98.56 96 LEU A C 1
ATOM 697 O O . LEU A 1 96 ? -11.598 -9.736 3.077 1.00 98.56 96 LEU A O 1
ATOM 701 N N . LEU A 1 97 ? -10.247 -8.852 4.648 1.00 98.62 97 LEU A N 1
ATOM 702 C CA . LEU A 1 97 ? -9.068 -8.704 3.800 1.00 98.62 97 LEU A CA 1
ATOM 703 C C . LEU A 1 97 ? -8.603 -10.063 3.273 1.00 98.62 97 LEU A C 1
ATOM 705 O O . LEU A 1 97 ? -8.442 -10.224 2.068 1.00 98.62 97 L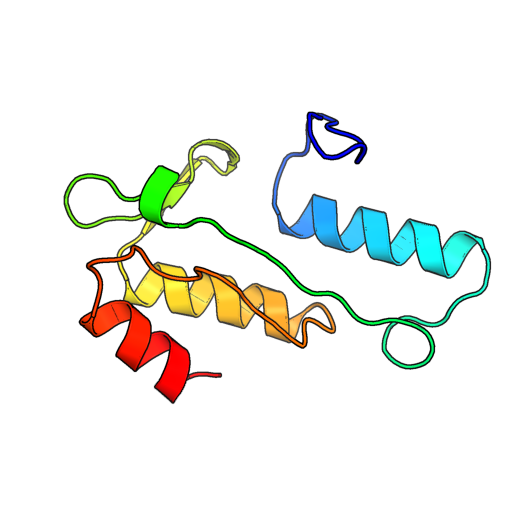EU A O 1
ATOM 709 N N . THR A 1 98 ? -8.478 -11.045 4.170 1.00 98.56 98 THR A N 1
ATOM 710 C CA . THR A 1 98 ? -8.064 -12.420 3.842 1.00 98.56 98 THR A CA 1
ATOM 711 C C . THR A 1 98 ? -9.071 -13.137 2.941 1.00 98.56 98 THR A C 1
ATOM 713 O O . THR A 1 98 ? -8.692 -13.911 2.073 1.00 98.56 98 THR A O 1
ATOM 716 N N . ASP A 1 99 ? -10.373 -12.912 3.140 1.00 98.50 99 ASP A N 1
ATOM 717 C CA . ASP A 1 99 ? -11.407 -13.510 2.286 1.00 98.50 99 ASP A CA 1
ATOM 718 C C . ASP A 1 99 ? -11.442 -12.847 0.887 1.00 98.50 99 ASP A C 1
ATOM 720 O O . ASP A 1 99 ? -11.959 -13.435 -0.068 1.00 98.50 99 ASP A O 1
ATOM 724 N N . ARG A 1 100 ? -10.934 -11.612 0.756 1.00 98.12 100 ARG A N 1
ATOM 725 C CA . ARG A 1 100 ? -10.993 -10.809 -0.473 1.00 98.12 100 ARG A CA 1
ATOM 726 C C . ARG A 1 100 ? -9.772 -10.966 -1.383 1.00 98.12 100 ARG A C 1
ATOM 728 O O . ARG A 1 100 ? -9.963 -10.882 -2.601 1.00 98.12 100 ARG A O 1
ATOM 735 N N . LEU A 1 101 ? -8.571 -11.124 -0.824 1.00 96.38 101 LEU A N 1
ATOM 736 C CA . LEU A 1 101 ? -7.281 -11.166 -1.532 1.00 96.38 101 LEU A CA 1
ATOM 737 C C . LEU A 1 101 ? -6.540 -12.475 -1.251 1.00 96.38 101 LEU A C 1
ATOM 739 O O . LEU A 1 101 ? -6.070 -13.080 -2.241 1.00 96.38 101 LEU A O 1
#

Organism: NCBI:txid1813876

Nearest PDB structures (foldseek):
  6npf-assembly2_D  TM=9.843E-01  e=1.954E-08  Escherichia coli
  6nbm-assembly1_A  TM=9.902E-01  e=2.732E-08  Legionella pneumophila
  4z17-assembly1_A  TM=9.686E-01  e=4.368E-08  Chloroflexus aurantiacus J-10-fl
  4z1y-assembly1_A  TM=9.629E-01  e=5.711E-08  Chloroflexus aurantiacus J-10-fl
  4z17-assembly1_B  TM=9.452E-01  e=2.497E-07  Chloroflexus aurantiacus J-10-fl